Protein AF-A0A813DRU5-F1 (afdb_monomer)

Secondary structure (DSSP, 8-state):
----PEE-TTS-EE-----------------------------------PPP--------PPP--------PPPPPHHHHHHHHHHHHHHHHHHHHHHS-HHHHHHHHHHHHHHHHHHTT---HHHHHHHHHHHHHHS-TT-HHHHHHHHHHHHHHHHHHHHHHHHHHT-

Mean predicted aligned error: 18.54 Å

Foldseek 3Di:
DDDDFDQDPVRDGDPPDDDPDDDDDDDDDDDDDDDDDDDDDDDDDDDDPDDDDDDDDDDPDDPPPPDPPPPPPDDQLVVLLVVLVVVLVVLLVVLCVPDDPQLNVLVVVLVVLLVVQLVPPQDPVNVVVSVVSCVVRPDPVPVVSSVSSVVSSVSVNVSSVSVVVNVVVD

Nearest PDB structures (foldseek):
  5mto-assembly1_B  TM=2.260E-01  e=6.404E+00  Homo sapiens

Solvent-accessible surface area (backbone atoms only — not comparable to full-atom values): 11290 Å² total; per-residue (Å²): 136,86,85,76,78,46,62,50,100,85,71,47,78,48,73,92,73,82,89,79,90,76,84,88,84,89,88,88,83,89,82,90,89,82,87,86,90,81,91,84,83,89,80,90,77,90,78,78,80,77,82,75,88,76,82,90,71,85,75,86,73,77,78,80,79,80,68,84,76,75,77,72,72,80,78,57,36,62,60,49,30,54,52,37,54,55,51,46,54,52,52,51,54,52,54,51,69,78,38,54,78,70,52,37,53,54,46,54,52,52,50,49,51,49,63,67,51,55,79,75,64,73,45,74,65,55,49,51,52,51,52,49,49,48,65,73,70,42,65,78,87,41,55,68,57,54,51,51,51,54,50,46,54,52,47,53,53,51,29,52,55,29,44,53,52,36,62,78,72,107

Radius of gyration: 25.94 Å; Cα contacts (8 Å, |Δi|>4): 62; chains: 1; bounding box: 68×43×65 Å

Structure (mmCIF, N/CA/C/O backbone):
data_AF-A0A813DRU5-F1
#
_entry.id   AF-A0A813DRU5-F1
#
loop_
_atom_site.group_PDB
_atom_site.id
_atom_site.type_symbol
_atom_site.label_atom_id
_atom_site.label_alt_id
_atom_site.label_comp_id
_atom_site.label_asym_id
_atom_site.label_entity_id
_atom_site.label_seq_id
_atom_site.pdbx_PDB_ins_code
_atom_site.Cartn_x
_atom_site.Cartn_y
_atom_site.Cartn_z
_atom_site.occupancy
_atom_site.B_iso_or_equiv
_atom_site.auth_seq_id
_atom_site.auth_comp_id
_atom_site.auth_asym_id
_atom_site.auth_atom_id
_atom_site.pdbx_PDB_model_num
ATOM 1 N N . MET A 1 1 ? 26.174 -13.151 25.056 1.00 43.50 1 MET A N 1
ATOM 2 C CA . MET A 1 1 ? 25.235 -13.714 24.062 1.00 43.50 1 MET A CA 1
ATOM 3 C C . MET A 1 1 ? 25.557 -13.073 22.717 1.00 43.50 1 MET A C 1
ATOM 5 O O . MET A 1 1 ? 25.599 -11.854 22.660 1.00 43.50 1 MET A O 1
ATOM 9 N N . ARG A 1 2 ? 25.920 -13.851 21.686 1.00 38.97 2 ARG A N 1
ATOM 10 C CA . ARG A 1 2 ? 26.180 -13.330 20.328 1.00 38.97 2 ARG A CA 1
ATOM 11 C C . ARG A 1 2 ? 24.866 -13.385 19.547 1.00 38.97 2 ARG A C 1
ATOM 13 O O . ARG A 1 2 ? 24.424 -14.479 19.220 1.00 38.97 2 ARG A O 1
ATOM 20 N N . LEU A 1 3 ? 24.261 -12.233 19.275 1.00 50.31 3 LEU A N 1
ATOM 21 C CA . LEU A 1 3 ? 23.115 -12.116 18.372 1.00 50.31 3 LEU A CA 1
ATOM 22 C C . LEU A 1 3 ? 23.654 -12.116 16.936 1.00 50.31 3 LEU A C 1
ATOM 24 O O . LEU A 1 3 ? 24.252 -11.140 16.491 1.00 50.31 3 LEU A O 1
ATOM 28 N N . THR A 1 4 ? 23.526 -13.237 16.228 1.00 49.81 4 THR A N 1
ATOM 29 C CA . THR A 1 4 ? 23.802 -13.292 14.786 1.00 49.81 4 THR A CA 1
ATOM 30 C C . THR A 1 4 ? 22.491 -13.067 14.053 1.00 49.81 4 THR A C 1
ATOM 32 O O . THR A 1 4 ? 21.746 -14.023 13.829 1.00 49.81 4 THR A O 1
ATOM 35 N N . ALA A 1 5 ? 22.197 -11.816 13.709 1.00 55.41 5 ALA A N 1
ATOM 36 C CA . ALA A 1 5 ? 21.057 -11.514 12.859 1.00 55.41 5 ALA A CA 1
ATOM 37 C C . ALA A 1 5 ? 21.255 -12.201 11.498 1.00 55.41 5 ALA A C 1
ATOM 39 O O . ALA A 1 5 ? 22.298 -12.043 10.856 1.00 55.41 5 ALA A O 1
ATOM 40 N N . LYS A 1 6 ? 20.289 -13.027 11.087 1.00 55.47 6 LYS A N 1
ATOM 41 C CA . LYS A 1 6 ? 20.296 -13.675 9.773 1.00 55.47 6 LYS A CA 1
ATOM 42 C C . LYS A 1 6 ? 19.413 -12.859 8.841 1.00 55.47 6 LYS A C 1
ATOM 44 O O . LYS A 1 6 ? 18.226 -12.691 9.095 1.00 55.47 6 LYS A O 1
ATOM 49 N N . LEU A 1 7 ? 20.019 -12.355 7.774 1.00 50.88 7 LEU A N 1
ATOM 50 C CA . LEU A 1 7 ? 19.303 -11.742 6.664 1.00 50.88 7 LEU A CA 1
ATOM 51 C C . LEU A 1 7 ? 18.738 -12.857 5.779 1.00 50.88 7 LEU A C 1
ATOM 53 O O . LEU A 1 7 ? 19.439 -13.836 5.498 1.00 50.88 7 LEU A O 1
ATOM 57 N N . ASP A 1 8 ? 17.483 -12.733 5.362 1.00 64.62 8 ASP A N 1
ATOM 58 C CA . ASP A 1 8 ? 16.887 -13.653 4.397 1.00 64.62 8 ASP A CA 1
ATOM 59 C C . ASP A 1 8 ? 17.339 -13.355 2.954 1.00 64.62 8 ASP A C 1
ATOM 61 O O . ASP A 1 8 ? 18.144 -12.462 2.678 1.00 64.62 8 ASP A O 1
ATOM 65 N N . SER A 1 9 ? 16.839 -14.142 1.998 1.00 58.62 9 SER A N 1
ATOM 66 C CA . SER A 1 9 ? 17.174 -14.016 0.573 1.00 58.62 9 SER A CA 1
ATOM 67 C C . SER A 1 9 ? 16.701 -12.717 -0.094 1.00 58.62 9 SER A C 1
ATOM 69 O O . SER A 1 9 ? 17.058 -12.491 -1.259 1.00 58.62 9 SER A O 1
ATOM 71 N N . ASP A 1 10 ? 15.912 -11.919 0.629 1.00 66.38 10 ASP A N 1
ATOM 72 C CA . ASP A 1 10 ? 15.416 -10.598 0.252 1.00 66.38 10 ASP A CA 1
ATOM 73 C C . ASP A 1 10 ? 16.150 -9.472 1.028 1.00 66.38 10 ASP A C 1
ATOM 75 O O . ASP A 1 10 ? 15.871 -8.295 0.814 1.00 66.38 10 ASP A O 1
ATOM 79 N N . GLY A 1 11 ? 17.147 -9.801 1.865 1.00 59.59 11 GLY A N 1
ATOM 80 C CA . GLY A 1 11 ? 17.966 -8.825 2.591 1.00 59.59 11 GLY A CA 1
ATOM 81 C C . GLY A 1 11 ? 17.279 -8.226 3.819 1.00 59.59 11 GLY A C 1
ATOM 82 O O . GLY A 1 11 ? 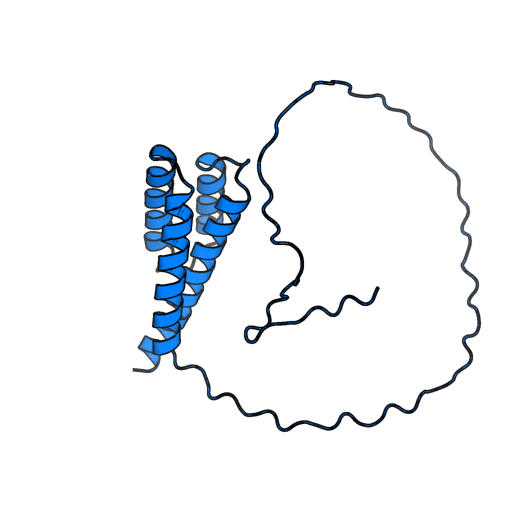17.726 -7.191 4.313 1.00 59.59 11 GLY A O 1
ATOM 83 N N . LEU A 1 12 ? 16.215 -8.860 4.319 1.00 64.81 12 LEU A N 1
ATOM 84 C CA . LEU A 1 12 ? 15.494 -8.421 5.510 1.00 64.81 12 LEU A CA 1
ATOM 85 C C . LEU A 1 12 ? 15.998 -9.164 6.752 1.00 64.81 12 LEU A C 1
ATOM 87 O O . LEU A 1 12 ? 16.251 -10.371 6.720 1.00 64.81 12 LEU A O 1
ATOM 91 N N . LEU A 1 13 ? 16.162 -8.426 7.854 1.00 59.97 13 LEU A N 1
ATOM 92 C CA . LEU A 1 13 ? 16.568 -8.969 9.152 1.00 59.97 13 LEU A CA 1
ATOM 93 C C . LEU A 1 13 ? 15.442 -9.847 9.698 1.00 59.97 13 LEU A C 1
ATOM 95 O O . LEU A 1 13 ? 14.382 -9.353 10.072 1.00 59.97 13 LEU A O 1
ATOM 99 N N . CYS A 1 14 ? 15.680 -11.154 9.737 1.00 57.53 14 CYS A N 1
ATOM 100 C CA . CYS A 1 14 ? 14.804 -12.091 10.418 1.00 57.53 14 CYS A CA 1
ATOM 101 C C . CYS A 1 14 ? 15.312 -12.259 11.850 1.00 57.53 14 CYS A C 1
ATOM 103 O O . CYS A 1 14 ? 16.205 -13.073 12.103 1.00 57.53 14 CYS A O 1
ATOM 105 N N . ASP A 1 15 ? 14.753 -11.498 12.789 1.00 55.47 15 ASP A N 1
ATOM 106 C CA . ASP A 1 15 ? 14.901 -11.828 14.203 1.00 55.47 15 ASP A CA 1
ATOM 107 C C . ASP A 1 15 ? 14.131 -13.128 14.471 1.00 55.47 15 ASP A C 1
ATOM 109 O O . ASP A 1 15 ? 12.913 -13.219 14.322 1.00 55.47 15 ASP A O 1
ATOM 113 N N . ALA A 1 16 ? 14.888 -14.182 14.778 1.00 52.62 16 ALA A N 1
ATOM 114 C CA . ALA A 1 16 ? 14.399 -15.555 14.901 1.00 52.62 16 ALA A CA 1
ATOM 115 C C . ALA A 1 16 ? 13.726 -15.861 16.256 1.00 52.62 16 ALA A C 1
ATOM 117 O O . ALA A 1 16 ? 13.434 -17.016 16.550 1.00 52.62 16 ALA A O 1
ATOM 118 N N . GLU A 1 17 ? 13.451 -14.849 17.073 1.00 51.34 17 GLU A N 1
ATOM 119 C CA . GLU A 1 17 ? 12.745 -14.943 18.353 1.00 51.34 17 GLU A CA 1
ATOM 120 C C . GLU A 1 17 ? 11.886 -13.666 18.419 1.00 51.34 17 GLU A C 1
ATOM 122 O O . GLU A 1 17 ? 12.426 -12.577 18.318 1.00 51.34 17 GLU A O 1
ATOM 127 N N . VAL A 1 18 ? 10.554 -13.647 18.467 1.00 51.97 18 VAL A N 1
ATOM 128 C CA . VAL A 1 18 ? 9.631 -14.351 19.356 1.00 51.97 18 VAL A CA 1
ATOM 129 C C . VAL A 1 18 ? 8.237 -14.294 18.705 1.00 51.97 18 VAL A C 1
ATOM 131 O O . VAL A 1 18 ? 7.592 -13.253 18.710 1.00 51.97 18 VAL A O 1
ATOM 134 N N . TRP A 1 19 ? 7.736 -15.413 18.176 1.00 43.66 19 TRP A N 1
ATOM 135 C CA . TRP A 1 19 ? 6.299 -15.599 17.906 1.00 43.66 19 TRP A CA 1
ATOM 136 C C . TRP A 1 19 ? 5.778 -16.733 18.790 1.00 43.66 19 TRP A C 1
ATOM 138 O O . TRP A 1 19 ? 5.332 -17.775 18.316 1.00 43.66 19 TRP A O 1
ATOM 148 N N . HIS A 1 20 ? 5.865 -16.545 20.107 1.00 42.75 20 HIS A N 1
ATOM 149 C CA . HIS A 1 20 ? 5.063 -17.322 21.046 1.00 42.75 20 HIS A CA 1
ATOM 150 C C . HIS A 1 20 ? 3.822 -16.512 21.410 1.00 42.75 20 HIS A C 1
ATOM 152 O O . HIS A 1 20 ? 3.811 -15.740 22.363 1.00 42.75 20 HIS A O 1
ATOM 158 N N . VAL A 1 21 ? 2.762 -16.711 20.628 1.00 46.28 21 VAL A N 1
ATOM 159 C CA . VAL A 1 21 ? 1.402 -16.335 21.017 1.00 46.28 21 VAL A CA 1
ATOM 160 C C . VAL A 1 21 ? 0.961 -17.299 22.123 1.00 46.28 21 VAL A C 1
ATOM 162 O O . VAL A 1 21 ? 0.710 -18.476 21.869 1.00 46.28 21 VAL A O 1
ATOM 165 N N . GLY A 1 22 ? 0.906 -16.804 23.359 1.00 34.91 22 GLY A N 1
ATOM 166 C CA . GLY A 1 22 ? 0.236 -17.441 24.495 1.00 34.91 22 GLY A CA 1
ATOM 167 C C . GLY A 1 22 ? -1.005 -16.628 24.900 1.00 34.91 22 GLY A C 1
ATOM 168 O O . GLY A 1 22 ? -0.990 -15.406 24.753 1.00 34.91 22 GLY A O 1
ATOM 169 N N . PRO A 1 23 ? -2.101 -17.257 25.368 1.00 51.69 23 PRO A N 1
ATOM 170 C CA . PRO A 1 23 ? -3.410 -16.611 25.437 1.00 51.69 23 PRO A CA 1
ATOM 171 C C . PRO A 1 23 ? -3.702 -15.892 26.771 1.00 51.69 23 PRO A C 1
ATOM 173 O O . PRO A 1 23 ? -3.315 -16.363 27.832 1.00 51.69 23 PRO A O 1
ATOM 176 N N . ARG A 1 24 ? -4.506 -14.818 26.6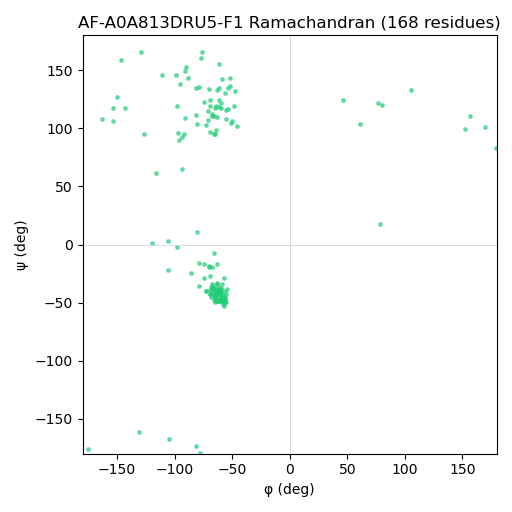64 1.00 47.16 24 ARG A N 1
ATOM 177 C CA . ARG A 1 24 ? -5.525 -14.276 27.603 1.00 47.16 24 ARG A CA 1
ATOM 178 C C . ARG A 1 24 ? -5.204 -14.119 29.106 1.00 47.16 24 ARG A C 1
ATOM 180 O O . ARG A 1 24 ? -5.111 -15.096 29.838 1.00 47.16 24 ARG A O 1
ATOM 187 N N . GLY A 1 25 ? -5.379 -12.882 29.593 1.00 35.34 25 GLY A N 1
ATOM 188 C CA . GLY A 1 25 ? -5.794 -12.587 30.976 1.00 35.34 25 GLY A CA 1
ATOM 189 C C . GLY A 1 25 ? -5.679 -11.103 31.361 1.00 35.34 25 GLY A C 1
ATOM 190 O O . GLY A 1 25 ? -4.589 -10.637 31.649 1.00 35.34 25 GLY A O 1
ATOM 191 N N . ALA A 1 26 ? -6.796 -10.369 31.359 1.00 41.03 26 ALA A N 1
ATOM 192 C CA . ALA A 1 26 ? -6.949 -8.983 31.853 1.00 41.03 26 ALA A CA 1
ATOM 193 C C . ALA A 1 26 ? -7.129 -8.937 33.401 1.00 41.03 26 ALA A C 1
ATOM 195 O O . ALA A 1 26 ? -7.246 -10.017 33.985 1.00 41.03 26 ALA A O 1
ATOM 196 N N . PRO A 1 27 ? -7.416 -7.790 34.073 1.00 59.34 27 PRO A N 1
ATOM 197 C CA . PRO A 1 27 ? -6.955 -6.383 33.981 1.00 59.34 27 PRO A CA 1
ATOM 198 C C . PRO A 1 27 ? -6.545 -5.814 35.386 1.00 59.34 27 PRO A C 1
ATOM 200 O O . PRO A 1 27 ? -6.405 -6.584 36.331 1.00 59.34 27 PRO A O 1
ATOM 203 N N . LEU A 1 28 ? -6.480 -4.469 35.525 1.00 43.69 28 LEU A N 1
ATOM 204 C CA . LEU A 1 28 ? -6.373 -3.589 36.729 1.00 43.69 28 LEU A CA 1
ATOM 205 C C . LEU A 1 28 ? -4.960 -2.980 36.914 1.00 43.69 28 LEU A C 1
ATOM 207 O O . LEU A 1 28 ? -3.975 -3.692 36.817 1.00 43.69 28 LEU A O 1
ATOM 211 N N . GLY A 1 29 ? -4.752 -1.687 37.184 1.00 36.09 29 GLY A N 1
ATOM 212 C CA . GLY A 1 29 ? -5.651 -0.624 37.616 1.00 36.09 29 GLY A CA 1
ATOM 213 C C . GLY A 1 29 ? -4.942 0.745 37.687 1.00 36.09 29 GLY A C 1
ATOM 214 O O . GLY A 1 29 ? -3.791 0.898 37.297 1.00 36.09 29 GLY A O 1
ATOM 215 N N . LEU A 1 30 ? -5.719 1.718 38.155 1.00 46.84 30 LEU A N 1
ATOM 216 C CA . LEU A 1 30 ? -5.558 3.177 38.183 1.00 46.84 30 LEU A CA 1
ATOM 217 C C . LEU A 1 30 ? -4.350 3.743 38.967 1.00 46.84 30 LEU A C 1
ATOM 219 O O . LEU A 1 30 ? -3.948 3.179 39.980 1.00 46.84 30 LEU A O 1
ATOM 223 N N . GLY A 1 31 ? -3.926 4.956 38.577 1.00 40.09 31 GLY A N 1
ATOM 224 C CA . GLY A 1 31 ? -3.165 5.942 39.376 1.00 40.09 31 GLY A CA 1
ATOM 225 C C . GLY A 1 31 ? -2.317 6.827 38.450 1.00 40.09 31 GLY A C 1
ATOM 226 O O . GLY A 1 31 ? -1.376 6.322 37.860 1.00 40.09 31 GLY A O 1
ATOM 227 N N . GLN A 1 32 ? -2.677 8.056 38.061 1.00 42.84 32 GLN A N 1
ATOM 228 C CA . GLN A 1 32 ? -2.937 9.311 38.793 1.00 42.84 32 GLN A CA 1
ATOM 229 C C . GLN A 1 32 ? -1.731 9.844 39.588 1.00 42.84 32 GLN A C 1
ATOM 231 O O . GLN A 1 32 ? -1.455 9.369 40.685 1.00 42.84 32 GLN A O 1
ATOM 236 N N . GLY A 1 33 ? -1.085 10.887 39.045 1.00 34.19 33 GLY A N 1
ATOM 237 C CA . GLY A 1 33 ? -0.132 11.752 39.746 1.00 34.19 33 GLY A CA 1
ATOM 238 C C . GLY A 1 33 ? 0.851 12.460 38.803 1.00 34.19 33 GLY A C 1
ATOM 239 O O . GLY A 1 33 ? 1.730 11.816 38.250 1.00 34.19 33 GLY A O 1
ATOM 240 N N . ASP A 1 34 ? 0.703 13.774 38.667 1.00 39.81 34 ASP A N 1
ATOM 241 C CA . ASP A 1 34 ? 1.620 14.743 38.036 1.00 39.81 34 ASP A CA 1
ATOM 242 C C . ASP A 1 34 ? 1.820 15.884 39.071 1.00 39.81 34 ASP A C 1
ATOM 244 O O . ASP A 1 34 ? 0.937 16.043 39.927 1.00 39.81 34 ASP A O 1
ATOM 248 N N . PRO A 1 35 ? 2.812 16.787 38.950 1.00 62.25 35 PRO A N 1
ATOM 249 C CA . PRO A 1 35 ? 4.261 16.681 39.194 1.00 62.25 35 PRO A CA 1
ATOM 250 C C . PRO A 1 35 ? 4.675 17.380 40.525 1.00 62.25 35 PRO A C 1
ATOM 252 O O . PRO A 1 35 ? 3.807 17.723 41.332 1.00 62.25 35 PRO A O 1
ATOM 255 N N . PRO A 1 36 ? 5.982 17.608 40.803 1.00 51.97 36 PRO A N 1
ATOM 256 C CA . PRO A 1 36 ? 6.442 18.995 40.649 1.00 51.97 36 PRO A CA 1
ATOM 257 C C . PRO A 1 36 ? 7.896 19.212 40.174 1.00 51.97 36 PRO A C 1
ATOM 259 O O . PRO A 1 36 ? 8.791 18.381 40.310 1.00 51.97 36 PRO A O 1
ATOM 262 N N . GLU A 1 37 ? 8.039 20.427 39.658 1.00 46.41 37 GLU A N 1
ATOM 263 C CA . GLU A 1 37 ? 9.180 21.271 39.305 1.00 46.41 37 GLU A CA 1
ATOM 264 C C . GLU A 1 37 ? 10.209 21.451 40.441 1.00 46.41 37 GLU A C 1
ATOM 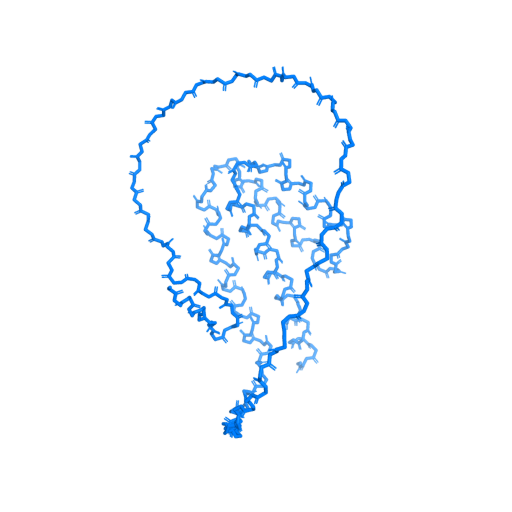266 O O . GLU A 1 37 ? 9.835 21.710 41.585 1.00 46.41 37 GLU A O 1
ATOM 271 N N . VAL A 1 38 ? 11.504 21.363 40.115 1.00 53.75 38 VAL A N 1
ATOM 272 C CA . VAL A 1 3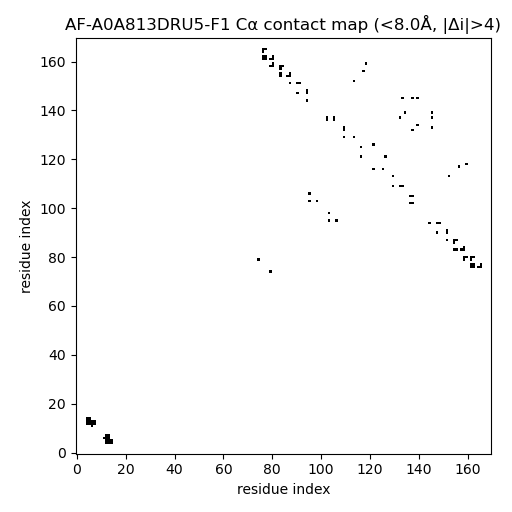8 ? 12.599 22.002 40.867 1.00 53.75 38 VAL A CA 1
ATOM 273 C C . VAL A 1 38 ? 13.778 22.260 39.929 1.00 53.75 38 VAL A C 1
ATOM 275 O O . VAL A 1 38 ? 14.355 21.337 39.356 1.00 53.75 38 VAL A O 1
ATOM 278 N N . GLU A 1 39 ? 14.093 23.542 39.779 1.00 51.22 39 GLU A N 1
ATOM 279 C CA . GLU A 1 39 ? 15.329 24.080 39.220 1.00 51.22 39 GLU A CA 1
ATOM 280 C C . GLU A 1 39 ? 16.491 23.814 40.192 1.00 51.22 39 GLU A C 1
ATOM 282 O O . GLU A 1 39 ? 16.367 24.109 41.380 1.00 51.22 39 GLU A O 1
ATOM 287 N N . GLU A 1 40 ? 17.640 23.337 39.705 1.00 52.09 40 GLU A N 1
ATOM 288 C CA . GLU A 1 40 ? 18.925 23.666 40.332 1.00 52.09 40 GLU A CA 1
ATOM 289 C C . GLU A 1 40 ? 20.049 23.666 39.288 1.00 52.09 40 GLU A C 1
ATOM 291 O O . GLU A 1 40 ? 20.220 22.737 38.496 1.00 52.09 40 GLU A O 1
ATOM 296 N N . GLU A 1 41 ? 20.772 24.778 39.276 1.00 46.09 41 GLU A N 1
ATOM 297 C CA . GLU A 1 41 ? 21.877 25.115 38.395 1.00 46.09 41 GLU A CA 1
ATOM 298 C C . GLU A 1 41 ? 23.237 24.661 38.961 1.00 46.09 41 GLU A C 1
ATOM 300 O O . GLU A 1 41 ? 23.471 24.700 40.164 1.00 46.09 41 GLU A O 1
ATOM 305 N N . VAL A 1 42 ? 24.164 24.408 38.026 1.00 40.69 42 VAL A N 1
ATOM 306 C CA . VAL A 1 42 ? 25.630 24.580 38.122 1.00 40.69 42 VAL A CA 1
ATOM 307 C C . VAL A 1 42 ? 26.445 23.536 38.900 1.00 40.69 42 VAL A C 1
ATOM 309 O O . VAL A 1 42 ? 26.366 23.381 40.113 1.00 40.69 42 VAL A O 1
ATOM 312 N N . GLY A 1 43 ? 27.398 22.937 38.179 1.00 39.66 43 GLY A N 1
ATOM 313 C CA . GLY A 1 43 ? 28.530 22.218 38.758 1.00 39.66 43 GLY A CA 1
ATOM 314 C C . GLY A 1 43 ? 29.444 21.618 37.695 1.00 39.66 43 GLY A C 1
ATOM 315 O O . GLY A 1 43 ? 29.305 20.455 37.341 1.00 39.66 43 GLY A O 1
ATOM 316 N N . VAL A 1 44 ? 30.346 22.446 37.172 1.00 46.19 44 VAL A N 1
ATOM 317 C CA . VAL A 1 44 ? 31.468 22.100 36.286 1.00 46.19 44 VAL A CA 1
ATOM 318 C C . VAL A 1 44 ? 32.362 21.037 36.932 1.00 46.19 44 VAL A C 1
ATOM 320 O O . VAL A 1 44 ? 32.819 21.260 38.047 1.00 46.19 44 VAL A O 1
ATOM 323 N N . ASP A 1 45 ? 32.683 19.964 36.207 1.00 43.66 45 ASP A N 1
ATOM 324 C CA . ASP A 1 45 ? 34.020 19.358 36.252 1.00 43.66 45 ASP A CA 1
ATOM 325 C C . ASP A 1 45 ? 34.299 18.637 34.918 1.00 43.66 45 ASP A C 1
ATOM 327 O O . ASP A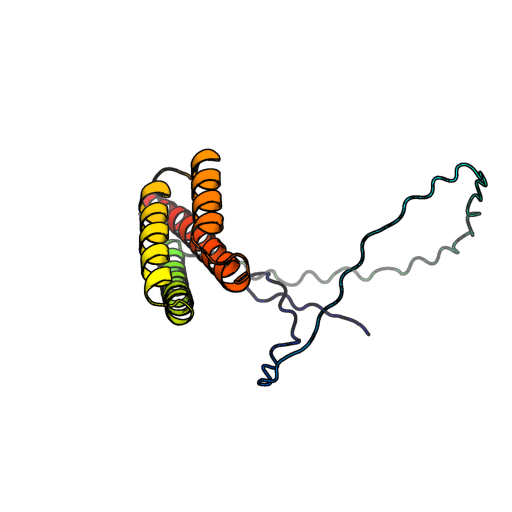 1 45 ? 33.695 17.617 34.578 1.00 43.66 45 ASP A O 1
ATOM 331 N N . GLU A 1 46 ? 35.162 19.253 34.109 1.00 55.94 46 GLU A N 1
ATOM 332 C CA . GLU A 1 46 ? 35.791 18.647 32.937 1.00 55.94 46 GLU A CA 1
ATOM 333 C C . GLU A 1 46 ? 36.787 17.580 33.414 1.00 55.94 46 GLU A C 1
ATOM 335 O O . GLU A 1 46 ? 37.937 17.895 33.717 1.00 55.94 46 GLU A O 1
ATOM 340 N N . GLU A 1 47 ? 36.382 16.307 33.446 1.00 50.78 47 GLU A N 1
ATOM 341 C CA . GLU A 1 47 ? 37.340 15.203 33.569 1.00 50.78 47 GLU A CA 1
ATOM 342 C C . GLU A 1 47 ? 37.648 14.613 32.184 1.00 50.78 47 GLU A C 1
ATOM 344 O O . GLU A 1 47 ? 36.924 13.791 31.622 1.00 50.78 47 GLU A O 1
ATOM 349 N N . GLU A 1 48 ? 38.754 15.096 31.623 1.00 55.56 48 GLU A N 1
ATOM 350 C CA . GLU A 1 48 ? 39.438 14.610 30.427 1.00 55.56 48 GLU A CA 1
ATOM 351 C C . GLU A 1 48 ? 39.788 13.107 30.562 1.00 55.56 48 GLU A C 1
ATOM 353 O O . GLU A 1 48 ? 40.613 12.739 31.409 1.00 55.56 48 GLU A O 1
ATOM 358 N N . PRO A 1 49 ? 39.233 12.193 29.737 1.00 51.31 49 PRO A N 1
ATOM 359 C CA . PRO A 1 49 ? 39.639 10.796 29.777 1.00 51.31 49 PRO A CA 1
ATOM 360 C C . PRO A 1 49 ? 41.034 10.651 29.160 1.00 51.31 49 PRO A C 1
ATOM 362 O O . PRO A 1 49 ? 41.222 10.656 27.942 1.00 51.31 49 PRO A O 1
ATOM 365 N N . ARG A 1 50 ? 42.029 10.497 30.039 1.00 49.78 50 ARG A N 1
ATOM 366 C CA . ARG A 1 50 ? 43.418 10.167 29.703 1.00 49.78 50 ARG A CA 1
ATOM 367 C C . ARG A 1 50 ? 43.487 8.987 28.731 1.00 49.78 50 ARG A C 1
ATOM 369 O O . ARG A 1 50 ? 43.089 7.867 29.053 1.00 49.78 50 ARG A O 1
ATOM 376 N N . ALA A 1 51 ? 44.067 9.243 27.563 1.00 48.72 51 ALA A N 1
ATOM 377 C CA . ALA A 1 51 ? 44.393 8.240 26.562 1.00 48.72 51 ALA A CA 1
ATOM 378 C C . ALA A 1 51 ? 45.358 7.183 27.134 1.00 48.72 51 ALA A C 1
ATOM 380 O O . ALA A 1 51 ? 46.493 7.485 27.506 1.00 48.72 51 ALA A O 1
ATOM 381 N N . LEU A 1 52 ? 44.911 5.927 27.180 1.00 59.09 52 LEU A N 1
ATOM 382 C CA . LEU A 1 52 ? 45.779 4.774 27.409 1.00 59.09 52 LEU A CA 1
ATOM 383 C C . LEU A 1 52 ? 46.458 4.383 26.081 1.00 59.09 52 LEU A C 1
ATOM 385 O O . LEU A 1 52 ? 45.769 4.287 25.063 1.00 59.09 52 LEU A O 1
ATOM 389 N N . PRO A 1 53 ? 47.777 4.116 26.057 1.00 52.62 53 PRO A N 1
ATOM 390 C CA . PRO A 1 53 ? 48.446 3.622 24.862 1.00 52.62 53 PRO A CA 1
ATOM 391 C C . PRO A 1 53 ? 48.024 2.170 24.600 1.00 52.62 53 PRO A C 1
ATOM 393 O O . PRO A 1 53 ? 48.309 1.266 25.387 1.00 52.62 53 PRO A O 1
ATOM 396 N N . VAL A 1 54 ? 47.326 1.951 23.486 1.00 57.12 54 VAL A N 1
ATOM 397 C CA . VAL A 1 54 ? 46.982 0.618 22.981 1.00 57.12 54 VAL A CA 1
ATOM 398 C C . VAL A 1 54 ? 48.248 -0.005 22.376 1.00 57.12 54 VAL A C 1
ATOM 400 O O . VAL A 1 54 ? 48.830 0.597 21.475 1.00 57.12 54 VAL A O 1
ATOM 403 N N . PRO A 1 55 ? 48.707 -1.187 22.827 1.00 55.00 55 PRO A N 1
ATOM 404 C CA . PRO A 1 55 ? 49.803 -1.881 22.166 1.00 55.00 55 PRO A CA 1
ATOM 405 C C . PRO A 1 55 ? 49.346 -2.400 20.797 1.00 55.00 55 PRO A C 1
ATOM 407 O O . PRO A 1 55 ? 48.435 -3.227 20.703 1.00 55.00 55 PRO A O 1
ATOM 410 N N . GLU A 1 56 ? 50.012 -1.920 19.746 1.00 55.91 56 GLU A N 1
ATOM 411 C CA . GLU A 1 56 ? 49.917 -2.410 18.372 1.00 55.91 56 GLU A CA 1
ATOM 412 C C . GLU A 1 56 ? 50.214 -3.914 18.322 1.00 55.91 56 GLU A C 1
ATOM 414 O O . GLU A 1 56 ? 51.350 -4.371 18.462 1.00 55.91 56 GLU A O 1
ATOM 419 N N . LYS A 1 57 ? 49.172 -4.707 18.100 1.00 53.06 57 LYS A N 1
ATOM 420 C CA . LYS A 1 57 ? 49.306 -6.022 17.483 1.00 53.06 57 LYS A CA 1
ATOM 421 C C . LYS A 1 57 ? 48.345 -6.057 16.316 1.00 53.06 57 LYS A C 1
ATOM 423 O O . LYS A 1 57 ? 47.171 -6.351 16.508 1.00 53.06 57 LYS A O 1
ATOM 428 N N . GLU A 1 58 ? 48.855 -5.740 15.129 1.00 62.31 58 GLU A N 1
ATOM 429 C CA . GLU A 1 58 ? 48.203 -6.084 13.869 1.00 62.31 58 GLU A CA 1
ATOM 430 C C . GLU A 1 58 ? 47.923 -7.594 13.855 1.00 62.31 58 GLU A C 1
ATOM 432 O O . GLU A 1 58 ? 48.862 -8.398 13.865 1.00 62.31 58 GLU A O 1
ATOM 437 N N . PRO A 1 59 ? 46.657 -8.032 13.815 1.00 51.81 59 PRO A N 1
ATOM 438 C CA . PRO A 1 59 ? 46.353 -9.349 13.312 1.00 51.81 59 PRO A CA 1
ATOM 439 C C . PRO A 1 59 ? 46.328 -9.239 11.786 1.00 51.81 59 PRO A C 1
ATOM 441 O O . PRO A 1 59 ? 45.440 -8.609 11.215 1.00 51.81 59 PRO A O 1
ATOM 444 N N . VAL A 1 60 ? 47.312 -9.856 11.132 1.00 62.34 60 VAL A N 1
ATOM 445 C CA . VAL A 1 60 ? 47.313 -10.098 9.684 1.00 62.34 60 VAL A CA 1
ATOM 446 C C . VAL A 1 60 ? 45.978 -10.748 9.311 1.00 62.34 60 VAL A C 1
ATOM 448 O O . VAL A 1 60 ? 45.722 -11.906 9.645 1.00 62.34 60 VAL A O 1
ATOM 451 N N . LEU A 1 61 ? 45.099 -9.973 8.672 1.00 63.56 61 LEU A N 1
ATOM 452 C CA . LEU A 1 61 ? 43.820 -10.453 8.165 1.00 63.56 61 LEU A CA 1
ATOM 453 C C . LEU A 1 61 ? 44.097 -11.401 6.988 1.00 63.56 61 LEU A C 1
ATOM 455 O O . LEU A 1 61 ? 44.759 -10.989 6.034 1.00 63.56 61 LEU A O 1
ATOM 459 N N . PRO A 1 62 ? 43.608 -12.653 7.013 1.00 59.19 62 PRO A N 1
ATOM 460 C CA . PRO A 1 62 ? 43.637 -13.493 5.827 1.00 59.19 62 PRO A CA 1
ATOM 461 C C . PRO A 1 62 ? 42.771 -12.841 4.743 1.00 59.19 62 PRO A C 1
ATOM 463 O O . PRO A 1 62 ? 41.649 -12.409 5.019 1.00 59.19 62 PRO A O 1
ATOM 466 N N . GLU A 1 63 ? 43.303 -12.752 3.520 1.00 65.38 63 GLU A N 1
ATOM 467 C CA . GLU A 1 63 ? 42.577 -12.234 2.360 1.00 65.38 63 GLU A CA 1
ATOM 468 C C . GLU A 1 63 ? 41.183 -12.877 2.267 1.00 65.38 63 GLU A C 1
ATOM 470 O O . GLU A 1 63 ? 41.061 -14.106 2.355 1.00 65.38 63 GLU A O 1
ATOM 475 N N . PRO A 1 64 ? 40.112 -12.087 2.076 1.00 56.91 64 PRO A N 1
ATOM 476 C CA . PRO A 1 64 ? 38.794 -12.654 1.886 1.00 56.91 64 PRO A CA 1
ATOM 477 C C . PRO A 1 64 ? 38.783 -13.424 0.564 1.00 56.91 64 PRO A C 1
ATOM 479 O O . PRO A 1 64 ? 38.834 -12.838 -0.520 1.00 56.91 64 PRO A O 1
ATOM 482 N N . LEU A 1 65 ? 38.695 -14.753 0.673 1.00 57.69 65 LEU A N 1
ATOM 483 C CA . LEU A 1 65 ? 38.321 -15.669 -0.401 1.00 57.69 65 LEU A CA 1
ATOM 484 C C . LEU A 1 65 ? 37.090 -15.101 -1.119 1.00 57.69 65 LEU A C 1
ATOM 486 O O . LEU A 1 65 ? 35.965 -15.188 -0.623 1.00 57.69 65 LEU A O 1
ATOM 490 N N . ARG A 1 66 ? 37.311 -14.488 -2.287 1.00 60.38 66 ARG A N 1
ATOM 491 C CA . ARG A 1 66 ? 36.244 -14.017 -3.170 1.00 60.38 66 ARG A CA 1
ATOM 492 C C . ARG A 1 66 ? 35.488 -15.237 -3.684 1.00 60.38 66 ARG A C 1
ATOM 494 O O . ARG A 1 66 ? 35.901 -15.882 -4.644 1.00 60.38 66 ARG A O 1
ATOM 501 N N . LEU A 1 67 ? 34.393 -15.568 -3.005 1.00 63.25 67 LEU A N 1
ATOM 502 C CA . LEU A 1 67 ? 33.426 -16.547 -3.480 1.00 63.25 67 LEU A CA 1
ATOM 503 C C . LEU A 1 67 ? 32.874 -16.088 -4.841 1.00 63.25 67 LEU A C 1
ATOM 505 O O . LEU A 1 67 ? 32.654 -14.888 -5.030 1.00 63.25 67 LEU A O 1
ATOM 509 N N . PRO A 1 68 ? 32.629 -17.013 -5.785 1.00 53.59 68 PRO A N 1
ATOM 510 C CA . PRO A 1 68 ? 32.029 -16.674 -7.063 1.00 53.59 68 PRO A CA 1
ATOM 511 C C . PRO A 1 68 ? 30.622 -16.132 -6.810 1.00 53.59 68 PRO A C 1
ATOM 513 O O . PRO A 1 68 ? 29.709 -16.864 -6.420 1.00 53.59 68 PRO A O 1
ATOM 516 N N . THR A 1 69 ? 30.445 -14.830 -7.020 1.00 55.00 69 THR A N 1
ATOM 517 C CA . THR A 1 69 ? 29.139 -14.182 -7.045 1.00 55.00 69 THR A CA 1
ATOM 518 C C . THR A 1 69 ? 28.372 -14.747 -8.229 1.00 55.00 69 THR A C 1
ATOM 520 O O . THR A 1 69 ? 28.526 -14.323 -9.370 1.00 55.00 69 THR A O 1
ATOM 523 N N . LYS A 1 70 ? 27.559 -15.769 -7.947 1.00 59.72 70 LYS A N 1
ATOM 524 C CA . LYS A 1 70 ? 26.560 -16.316 -8.861 1.00 59.72 70 LYS A CA 1
ATOM 525 C C . LYS A 1 70 ? 25.732 -15.137 -9.362 1.00 59.72 70 LYS A C 1
ATOM 527 O O . LYS A 1 70 ? 24.951 -14.567 -8.604 1.00 59.72 70 LYS A O 1
ATOM 532 N N . THR A 1 71 ? 25.975 -14.723 -10.600 1.00 57.75 71 THR A N 1
ATOM 533 C CA . THR A 1 71 ? 25.334 -13.565 -11.217 1.00 57.75 71 THR A CA 1
ATOM 534 C C . THR A 1 71 ? 23.847 -13.886 -11.308 1.00 57.75 71 THR A C 1
ATOM 536 O O . THR A 1 71 ? 23.422 -14.673 -12.153 1.00 57.75 71 THR A O 1
ATOM 539 N N . ARG A 1 72 ? 23.055 -13.387 -10.351 1.00 64.81 72 ARG A N 1
ATOM 540 C CA . ARG A 1 72 ? 21.596 -13.510 -10.383 1.00 64.81 72 ARG A CA 1
ATOM 541 C C . ARG A 1 72 ? 21.163 -12.782 -11.653 1.00 64.81 72 ARG A C 1
ATOM 543 O O . ARG A 1 72 ? 21.457 -11.598 -11.800 1.00 64.81 72 ARG A O 1
ATOM 550 N N . ALA A 1 73 ? 20.546 -13.505 -12.585 1.00 73.06 73 ALA A N 1
ATOM 551 C CA . ALA A 1 73 ? 19.921 -12.883 -13.743 1.00 73.06 73 ALA A CA 1
ATOM 552 C C . ALA A 1 73 ? 18.974 -11.778 -13.254 1.00 73.06 73 ALA A C 1
ATOM 554 O O . ALA A 1 73 ? 18.353 -11.930 -12.195 1.00 73.06 73 ALA A O 1
ATOM 555 N N . ALA A 1 74 ? 18.903 -10.673 -14.000 1.00 78.25 74 ALA A N 1
ATOM 556 C CA . ALA A 1 74 ? 17.986 -9.593 -13.673 1.00 78.25 74 ALA A CA 1
ATOM 557 C C . ALA A 1 74 ? 16.561 -10.165 -13.532 1.00 78.25 74 ALA A C 1
ATOM 559 O O . ALA A 1 74 ? 16.166 -11.013 -14.341 1.00 78.25 74 ALA A O 1
ATOM 560 N N . PRO A 1 75 ? 15.816 -9.781 -12.485 1.00 82.31 75 PRO A N 1
ATOM 561 C CA . PRO A 1 75 ? 14.471 -10.294 -12.264 1.00 82.31 75 PRO A CA 1
ATOM 562 C C . PRO A 1 75 ? 13.554 -9.921 -13.436 1.00 82.31 75 PRO A C 1
ATOM 564 O O . PRO A 1 75 ? 13.557 -8.778 -13.882 1.00 82.31 75 PRO A O 1
ATOM 567 N N . ASP A 1 76 ? 12.759 -10.884 -13.910 1.00 89.94 76 ASP A N 1
ATOM 568 C CA . ASP A 1 76 ? 11.739 -10.653 -14.939 1.00 89.94 76 ASP A CA 1
ATOM 569 C C . ASP A 1 76 ? 10.654 -9.697 -14.400 1.00 89.94 76 ASP A C 1
ATOM 571 O O . ASP A 1 76 ? 9.975 -10.052 -13.425 1.00 89.94 76 ASP A O 1
ATOM 575 N N . PRO A 1 77 ? 10.453 -8.514 -15.018 1.00 91.00 77 PRO A N 1
ATOM 576 C CA . PRO A 1 77 ? 9.459 -7.543 -14.577 1.00 91.00 77 PRO A CA 1
ATOM 577 C C . PRO A 1 77 ? 8.040 -8.111 -14.473 1.00 91.00 77 PRO A C 1
ATOM 579 O O . PRO A 1 77 ? 7.328 -7.820 -13.512 1.00 91.00 77 PRO A O 1
ATOM 582 N N . ARG A 1 78 ? 7.625 -8.982 -15.406 1.00 91.62 78 ARG A N 1
ATOM 583 C CA . ARG A 1 78 ? 6.271 -9.569 -15.389 1.00 91.62 78 ARG A CA 1
ATOM 584 C C . ARG A 1 78 ? 6.094 -10.533 -14.220 1.00 91.62 78 ARG A C 1
ATOM 586 O O . ARG A 1 78 ? 5.047 -10.538 -13.569 1.00 91.62 78 ARG A O 1
ATOM 593 N N . ALA A 1 79 ? 7.128 -11.320 -13.925 1.00 92.94 79 ALA A N 1
ATOM 594 C CA . ALA A 1 79 ? 7.138 -12.209 -12.771 1.00 92.94 79 ALA A CA 1
ATOM 595 C C . ALA A 1 79 ? 7.084 -11.426 -11.447 1.00 92.94 79 ALA A C 1
ATOM 597 O O . ALA A 1 79 ? 6.379 -11.846 -10.526 1.00 92.94 79 ALA A O 1
ATOM 598 N N . GLN A 1 80 ? 7.765 -10.275 -11.355 1.00 93.50 80 GLN A N 1
ATOM 599 C CA . GLN A 1 80 ? 7.701 -9.412 -10.168 1.00 93.50 80 GLN A CA 1
ATOM 600 C C . GLN A 1 80 ? 6.307 -8.821 -9.957 1.00 93.50 80 GLN A C 1
ATOM 602 O O . GLN A 1 80 ? 5.775 -8.917 -8.852 1.00 93.50 80 GLN A O 1
ATOM 607 N N . VAL A 1 81 ? 5.660 -8.313 -11.011 1.00 92.62 81 VAL A N 1
ATOM 608 C CA . VAL A 1 81 ? 4.268 -7.837 -10.924 1.00 92.62 81 VAL A CA 1
ATOM 609 C C . VAL A 1 81 ? 3.343 -8.939 -10.398 1.00 92.62 81 VAL A C 1
ATOM 611 O O . VAL A 1 81 ? 2.542 -8.696 -9.494 1.00 92.62 81 VAL A O 1
ATOM 614 N N . ALA A 1 82 ? 3.447 -10.160 -10.933 1.00 93.25 82 ALA A N 1
ATOM 615 C CA . ALA A 1 82 ? 2.612 -11.280 -10.497 1.00 93.25 82 ALA A CA 1
ATOM 616 C C . ALA A 1 82 ? 2.858 -11.649 -9.022 1.00 93.25 82 ALA A C 1
ATOM 618 O O . ALA A 1 82 ? 1.902 -11.873 -8.273 1.00 93.25 82 ALA A O 1
ATOM 619 N N . ARG A 1 83 ? 4.127 -11.664 -8.586 1.00 94.88 83 ARG A N 1
ATOM 620 C CA . ARG A 1 83 ? 4.507 -11.884 -7.181 1.00 94.88 83 ARG A CA 1
ATOM 621 C C . ARG A 1 83 ? 3.885 -10.825 -6.271 1.00 94.88 83 ARG A C 1
ATOM 623 O O . ARG A 1 83 ? 3.269 -11.184 -5.269 1.00 94.88 83 ARG A O 1
ATOM 630 N N . LEU A 1 84 ? 4.026 -9.549 -6.623 1.00 93.75 84 LEU A N 1
ATOM 631 C CA . LEU A 1 84 ? 3.533 -8.429 -5.822 1.00 93.75 84 LEU A CA 1
ATOM 632 C C . LEU A 1 84 ? 2.005 -8.436 -5.736 1.00 93.75 84 LEU A C 1
ATOM 634 O O . LEU A 1 84 ? 1.469 -8.344 -4.637 1.00 93.75 84 LEU A O 1
ATOM 638 N N . LYS A 1 85 ? 1.294 -8.689 -6.845 1.00 92.25 85 LYS A N 1
ATOM 639 C CA . LYS A 1 85 ? -0.172 -8.860 -6.835 1.00 92.25 85 LYS A CA 1
ATOM 640 C C . LYS A 1 85 ? -0.625 -9.954 -5.867 1.00 92.25 85 LYS A C 1
ATOM 642 O O . LYS A 1 85 ? -1.587 -9.762 -5.123 1.00 92.25 85 LYS A O 1
ATOM 647 N N . ALA A 1 86 ? 0.075 -11.090 -5.841 1.00 93.75 86 ALA A N 1
ATOM 648 C CA . ALA A 1 86 ? -0.236 -12.174 -4.912 1.00 93.75 86 ALA A CA 1
ATOM 649 C C . ALA A 1 86 ? 0.050 -11.794 -3.448 1.00 93.75 86 ALA A C 1
ATOM 651 O O . ALA A 1 86 ? -0.726 -12.159 -2.566 1.00 93.75 86 ALA A O 1
ATOM 652 N N . GLN A 1 87 ? 1.138 -11.065 -3.179 1.00 94.31 87 GLN A N 1
ATOM 653 C CA . GLN A 1 87 ? 1.464 -10.577 -1.834 1.00 94.31 87 GLN A CA 1
ATOM 654 C C . GLN A 1 87 ? 0.439 -9.555 -1.332 1.00 94.31 87 GLN A C 1
ATOM 656 O O . GLN A 1 87 ? -0.075 -9.722 -0.229 1.00 94.31 87 GLN A O 1
ATOM 661 N N . ILE A 1 88 ? 0.095 -8.565 -2.159 1.00 91.75 88 ILE A N 1
ATOM 662 C CA . ILE A 1 88 ? -0.934 -7.556 -1.876 1.00 91.75 88 ILE A CA 1
ATOM 663 C C . ILE A 1 88 ? -2.265 -8.238 -1.562 1.00 91.75 88 ILE A C 1
ATOM 665 O O . ILE A 1 88 ? -2.852 -7.973 -0.522 1.00 91.75 88 ILE A O 1
ATOM 669 N N . SER A 1 89 ? -2.704 -9.179 -2.406 1.00 91.25 89 SER A N 1
ATOM 670 C CA . SER A 1 89 ? -3.990 -9.869 -2.216 1.00 91.25 89 SER A CA 1
ATOM 671 C C . SER A 1 89 ? -4.060 -10.621 -0.882 1.00 91.25 89 SER A C 1
ATOM 673 O O . SER A 1 89 ? -5.096 -10.626 -0.222 1.00 91.25 89 SER A O 1
ATOM 675 N N . ARG A 1 90 ? -2.957 -11.259 -0.467 1.00 92.81 90 ARG A N 1
ATOM 676 C CA . ARG A 1 90 ? -2.880 -11.959 0.825 1.00 92.81 90 ARG A CA 1
ATOM 677 C C . ARG A 1 90 ? -2.909 -10.985 1.995 1.00 92.81 90 ARG A C 1
ATOM 679 O O . ARG A 1 90 ? -3.635 -11.230 2.948 1.00 92.81 90 ARG A O 1
ATOM 686 N N . LEU A 1 91 ? -2.138 -9.902 1.912 1.00 90.31 91 LEU A N 1
ATOM 687 C CA . LEU A 1 91 ? -2.070 -8.896 2.969 1.00 90.31 91 LEU A CA 1
ATOM 688 C C . LEU A 1 91 ? -3.402 -8.150 3.121 1.00 90.31 91 LEU A C 1
ATOM 690 O O . LEU A 1 91 ? -3.835 -7.903 4.236 1.00 90.31 91 LEU A O 1
ATOM 694 N N . TYR A 1 92 ? -4.091 -7.871 2.015 1.00 88.81 92 TYR A N 1
ATOM 695 C CA . TYR A 1 92 ? -5.437 -7.305 2.035 1.00 88.81 92 TYR A CA 1
ATOM 696 C C . TYR A 1 92 ? -6.426 -8.220 2.759 1.00 88.81 92 TYR A C 1
ATOM 698 O O . TYR A 1 92 ? -7.183 -7.771 3.612 1.00 88.81 92 TYR A O 1
ATOM 706 N N . ALA A 1 93 ? -6.409 -9.519 2.440 1.00 88.62 93 ALA A N 1
ATOM 707 C CA . ALA A 1 93 ? -7.278 -10.488 3.098 1.00 88.62 93 ALA A CA 1
ATOM 708 C C . ALA A 1 93 ? -6.995 -10.595 4.606 1.00 88.62 93 ALA A C 1
ATOM 710 O O . ALA A 1 93 ? -7.937 -10.758 5.376 1.00 88.62 93 ALA A O 1
ATOM 711 N N . ASP A 1 94 ? -5.728 -10.485 5.010 1.00 88.44 94 ASP A N 1
ATOM 712 C CA . ASP A 1 94 ? -5.302 -10.462 6.413 1.00 88.44 94 ASP A CA 1
ATOM 713 C C . ASP A 1 94 ? -5.839 -9.216 7.136 1.00 88.44 94 ASP A C 1
ATOM 715 O O . ASP A 1 94 ? -6.533 -9.332 8.142 1.00 88.44 94 ASP A O 1
ATOM 719 N N . VAL A 1 95 ? -5.649 -8.029 6.545 1.00 85.69 95 VAL A N 1
ATOM 720 C CA . VAL A 1 95 ? -6.197 -6.764 7.065 1.00 85.69 95 VAL A CA 1
ATOM 721 C C . VAL A 1 95 ? -7.712 -6.846 7.234 1.00 85.69 95 VAL A C 1
ATOM 723 O O . VAL A 1 95 ? -8.234 -6.555 8.304 1.00 85.69 95 VAL A O 1
ATOM 726 N N . VAL A 1 96 ? -8.438 -7.300 6.211 1.00 86.12 96 VAL A N 1
ATOM 727 C CA . VAL A 1 96 ? -9.902 -7.406 6.274 1.00 86.12 96 VAL A CA 1
ATOM 728 C C . VAL A 1 96 ? -10.355 -8.393 7.354 1.00 86.12 96 VAL A C 1
ATOM 730 O O . VAL A 1 96 ? -11.394 -8.168 7.972 1.00 86.12 96 VAL A O 1
ATOM 733 N N . GLN A 1 97 ? -9.614 -9.475 7.613 1.00 86.38 97 GLN A N 1
ATOM 734 C CA . GLN A 1 97 ? -9.974 -10.437 8.662 1.00 86.38 97 GLN A CA 1
ATOM 735 C C . GLN A 1 97 ? -9.935 -9.821 10.062 1.00 86.38 97 GLN A C 1
ATOM 737 O O . GLN A 1 97 ? -10.845 -10.096 10.847 1.00 86.38 97 GLN A O 1
ATOM 742 N N . ASP A 1 98 ? -8.950 -8.966 10.332 1.00 80.44 98 ASP A N 1
ATOM 743 C CA . ASP A 1 98 ? -8.745 -8.331 11.639 1.00 80.44 98 ASP A CA 1
ATOM 744 C C . ASP A 1 98 ? -9.689 -7.145 11.900 1.00 80.44 98 ASP A C 1
ATOM 746 O O . ASP A 1 98 ? -9.861 -6.720 13.043 1.00 80.44 98 ASP A O 1
ATOM 750 N N . LEU A 1 99 ? -10.324 -6.618 10.850 1.00 81.50 99 LEU A N 1
ATOM 751 C CA . LEU A 1 99 ? -11.243 -5.487 10.932 1.00 81.50 99 LEU A CA 1
ATOM 752 C C . LEU A 1 99 ? -12.686 -5.921 11.209 1.00 81.50 99 LEU A C 1
ATOM 754 O O . LEU A 1 99 ? -13.178 -6.918 10.668 1.00 81.50 99 LEU A O 1
ATOM 758 N N . ASP A 1 100 ? -13.402 -5.122 11.997 1.00 81.94 100 ASP A N 1
ATOM 759 C CA . ASP A 1 100 ? -14.852 -5.202 12.143 1.00 81.94 100 ASP A CA 1
ATOM 760 C C . ASP A 1 100 ? -15.573 -4.584 10.928 1.00 81.94 100 ASP A C 1
ATOM 762 O O . ASP A 1 100 ? -14.976 -3.917 10.085 1.00 81.94 100 ASP A O 1
ATOM 766 N N . ALA A 1 101 ? -16.876 -4.846 10.779 1.00 81.94 101 ALA A N 1
ATOM 767 C CA . ALA A 1 101 ? -17.620 -4.436 9.581 1.00 81.94 101 ALA A CA 1
ATOM 768 C C . ALA A 1 101 ? -17.557 -2.916 9.271 1.00 81.94 101 ALA A C 1
ATOM 770 O O . ALA A 1 101 ? -17.400 -2.573 8.094 1.00 81.94 101 ALA A O 1
ATOM 771 N N . PRO A 1 102 ? -17.627 -2.003 10.263 1.00 80.25 102 PRO A N 1
ATOM 772 C CA . PRO A 1 102 ? -17.423 -0.574 10.030 1.00 80.25 102 PRO A CA 1
ATOM 773 C C . PRO A 1 102 ? -16.005 -0.250 9.542 1.00 80.25 102 PRO A C 1
ATOM 775 O O . PRO A 1 102 ? -15.861 0.420 8.520 1.00 80.25 102 PRO A O 1
ATOM 778 N N . ALA A 1 103 ? -14.962 -0.775 10.196 1.00 79.81 103 ALA A N 1
ATOM 779 C CA . ALA A 1 103 ? -13.585 -0.489 9.801 1.00 79.81 103 ALA A CA 1
ATOM 780 C C . ALA A 1 103 ? -13.200 -1.126 8.458 1.00 79.81 103 ALA A C 1
ATOM 782 O O . ALA A 1 103 ? -12.377 -0.574 7.737 1.00 79.81 103 ALA A O 1
ATOM 783 N N . ARG A 1 104 ? -13.830 -2.242 8.062 1.00 84.44 104 ARG A N 1
ATOM 784 C CA . ARG A 1 104 ? -13.683 -2.798 6.703 1.00 84.44 104 ARG A CA 1
ATOM 785 C C . ARG A 1 104 ? -14.165 -1.831 5.631 1.00 84.44 104 ARG A C 1
ATOM 787 O O . ARG A 1 104 ? -13.516 -1.712 4.604 1.00 84.44 104 ARG A O 1
ATOM 794 N N . THR A 1 105 ? -15.272 -1.132 5.879 1.00 85.06 105 THR A N 1
ATOM 795 C CA . THR A 1 105 ? -15.811 -0.151 4.921 1.00 85.06 105 THR A CA 1
ATOM 796 C C . THR A 1 105 ? -14.838 1.014 4.752 1.00 85.06 105 THR A C 1
ATOM 798 O O . THR A 1 105 ? -14.498 1.378 3.632 1.00 85.06 105 THR A O 1
ATOM 801 N N . VAL A 1 106 ? -14.316 1.527 5.868 1.00 82.69 106 VAL A N 1
ATOM 802 C CA . VAL A 1 106 ? -13.258 2.549 5.886 1.00 82.69 106 VAL A CA 1
ATOM 803 C C . VAL A 1 106 ? -12.006 2.071 5.145 1.00 82.69 106 VAL A C 1
ATOM 805 O O . VAL A 1 106 ? -11.409 2.819 4.377 1.00 82.69 106 VAL A O 1
ATOM 808 N N . TRP A 1 107 ? -11.597 0.821 5.362 1.00 84.38 107 TRP A N 1
ATOM 809 C CA . TRP A 1 107 ? -10.449 0.230 4.682 1.00 84.38 107 TRP A CA 1
ATOM 810 C C . TRP A 1 107 ? -10.659 0.114 3.170 1.00 84.38 107 TRP A C 1
ATOM 812 O O . TRP A 1 107 ? -9.758 0.459 2.410 1.00 84.38 107 TRP A O 1
ATOM 822 N N . ASP A 1 108 ? -11.838 -0.322 2.727 1.00 85.94 108 ASP A N 1
ATOM 823 C CA . ASP A 1 108 ? -12.176 -0.405 1.305 1.00 85.94 108 ASP A CA 1
ATOM 824 C C . ASP A 1 108 ? -12.162 0.996 0.651 1.00 85.94 108 ASP A C 1
ATOM 826 O O . ASP A 1 108 ? -11.644 1.154 -0.457 1.00 85.94 108 ASP A O 1
ATOM 830 N N . GLU A 1 109 ? -12.665 2.028 1.343 1.00 86.19 109 GLU A N 1
ATOM 831 C CA . GLU A 1 109 ? -12.601 3.431 0.898 1.00 86.19 109 GLU A CA 1
ATOM 832 C C . GLU A 1 109 ? -11.160 3.948 0.810 1.00 86.19 109 GLU A C 1
ATOM 834 O O . GLU A 1 109 ? -10.762 4.522 -0.208 1.00 86.19 109 GLU A O 1
ATOM 839 N N . LEU A 1 110 ? -10.357 3.705 1.848 1.00 83.88 110 LEU A N 1
ATOM 840 C CA . LEU A 1 110 ? -8.943 4.070 1.883 1.00 83.88 110 LEU A CA 1
ATOM 841 C C . LEU A 1 110 ? -8.166 3.377 0.758 1.00 83.88 110 LEU A C 1
ATOM 843 O O . LEU A 1 110 ? -7.357 3.997 0.069 1.00 83.88 110 LEU A O 1
ATOM 847 N N . TYR A 1 111 ? -8.425 2.092 0.530 1.00 83.19 111 TYR A N 1
ATOM 848 C CA . TYR A 1 111 ? -7.767 1.340 -0.527 1.00 83.19 111 TYR A CA 1
ATOM 849 C C . TYR A 1 111 ? -8.192 1.822 -1.921 1.00 83.19 111 TYR A C 1
ATOM 851 O O . TYR A 1 111 ? -7.355 1.918 -2.821 1.00 83.19 111 TYR A O 1
ATOM 859 N N . ALA A 1 112 ? -9.458 2.205 -2.104 1.00 84.38 112 ALA A N 1
ATOM 860 C CA . ALA A 1 112 ? -9.911 2.856 -3.330 1.00 84.38 112 ALA A CA 1
ATOM 861 C C . ALA A 1 112 ? -9.214 4.212 -3.550 1.00 84.38 112 ALA A C 1
ATOM 863 O O . ALA A 1 112 ? -8.799 4.510 -4.673 1.00 84.38 112 ALA A O 1
ATOM 864 N N . LEU A 1 113 ? -9.022 5.004 -2.485 1.00 82.12 113 LEU A N 1
ATOM 865 C CA . LEU A 1 113 ? -8.253 6.251 -2.531 1.00 82.12 113 LEU A CA 1
ATOM 866 C C . LEU A 1 113 ? -6.805 5.988 -2.963 1.00 82.12 113 LEU A C 1
ATOM 868 O O . LEU A 1 113 ? -6.304 6.675 -3.854 1.00 82.12 113 LEU A O 1
ATOM 872 N N . PHE A 1 114 ? -6.160 4.958 -2.404 1.00 79.81 114 PHE A N 1
ATOM 873 C CA . PHE A 1 114 ? -4.813 4.550 -2.812 1.00 79.81 114 PHE A CA 1
ATOM 874 C C . PHE A 1 114 ? -4.764 4.219 -4.297 1.00 79.81 114 PHE A C 1
ATOM 876 O O . PHE A 1 114 ? -3.953 4.786 -5.021 1.00 79.81 114 PHE A O 1
ATOM 883 N N . GLN A 1 115 ? -5.664 3.364 -4.785 1.00 79.31 115 GLN A N 1
ATOM 884 C CA . GLN A 1 115 ? -5.688 2.993 -6.200 1.00 79.31 115 GLN A CA 1
ATOM 885 C C . GLN A 1 115 ? -5.906 4.195 -7.127 1.00 79.31 115 GLN A C 1
ATOM 887 O O . GLN A 1 115 ? -5.294 4.261 -8.192 1.00 79.31 115 GLN A O 1
ATOM 892 N N . ALA A 1 116 ? -6.748 5.151 -6.729 1.00 79.81 116 ALA A N 1
ATOM 893 C CA . ALA A 1 116 ? -7.012 6.350 -7.518 1.00 79.81 116 ALA A CA 1
ATOM 894 C C . ALA A 1 116 ? -5.801 7.296 -7.574 1.00 79.81 116 ALA A C 1
ATOM 896 O O . ALA A 1 116 ? -5.488 7.840 -8.633 1.00 79.81 116 ALA A O 1
ATOM 897 N N . LYS A 1 117 ? -5.119 7.490 -6.441 1.00 71.69 117 LYS A N 1
ATOM 898 C CA . LYS A 1 117 ? -4.034 8.472 -6.285 1.00 71.69 117 LYS A CA 1
ATOM 899 C C . LYS A 1 117 ? -2.665 7.940 -6.708 1.00 71.69 117 LYS A C 1
ATOM 901 O O . LYS A 1 117 ? -1.800 8.702 -7.125 1.00 71.69 117 LYS A O 1
ATOM 906 N N . MET A 1 118 ? -2.469 6.627 -6.675 1.00 68.94 118 MET A N 1
ATOM 907 C CA . MET A 1 118 ? -1.187 6.002 -6.999 1.00 68.94 118 MET A CA 1
ATOM 908 C C . MET A 1 118 ? -0.831 5.958 -8.483 1.00 68.94 118 MET A C 1
ATOM 910 O O . MET A 1 118 ? 0.342 5.803 -8.817 1.00 68.94 118 MET A O 1
ATOM 914 N N . ALA A 1 119 ? -1.798 6.161 -9.376 1.00 61.97 119 ALA A N 1
ATOM 915 C CA . ALA A 1 119 ? -1.547 6.124 -10.813 1.00 61.97 119 ALA A CA 1
ATOM 916 C C . ALA A 1 119 ? -0.572 7.222 -11.305 1.00 61.97 119 ALA A C 1
ATOM 918 O O . ALA A 1 119 ? -0.046 7.107 -12.415 1.00 61.97 119 ALA A O 1
ATOM 919 N N . ILE A 1 120 ? -0.319 8.274 -10.512 1.00 58.28 120 ILE A N 1
ATOM 920 C CA . ILE A 1 120 ? 0.254 9.545 -10.999 1.00 58.28 120 ILE A CA 1
ATOM 921 C C . ILE A 1 120 ? 1.605 9.915 -10.347 1.00 58.28 120 ILE A C 1
ATOM 923 O O . ILE A 1 120 ? 2.235 10.867 -10.781 1.00 58.28 120 ILE A O 1
ATOM 927 N N . ASP A 1 121 ? 2.139 9.074 -9.456 1.00 65.00 121 ASP A N 1
ATOM 928 C CA . ASP A 1 121 ? 3.193 9.403 -8.475 1.00 65.00 121 ASP A CA 1
ATOM 929 C C . ASP A 1 121 ? 2.593 10.124 -7.259 1.00 65.00 121 ASP A C 1
ATOM 931 O O . ASP A 1 121 ? 1.959 11.168 -7.382 1.00 65.00 121 ASP A O 1
ATOM 935 N N . LEU A 1 122 ? 2.759 9.515 -6.080 1.00 68.94 122 LEU A N 1
ATOM 936 C CA . LEU A 1 122 ? 2.244 10.055 -4.824 1.00 68.94 122 LEU A CA 1
ATOM 937 C C . LEU A 1 122 ? 2.963 11.375 -4.538 1.00 68.94 122 LEU A C 1
ATOM 939 O O . LEU A 1 122 ? 4.183 11.381 -4.360 1.00 68.94 122 LEU A O 1
ATOM 943 N N . THR A 1 123 ? 2.226 12.478 -4.497 1.00 78.75 123 THR A N 1
ATOM 944 C CA . THR A 1 123 ? 2.782 13.744 -4.016 1.00 78.75 123 THR A CA 1
ATOM 945 C C . THR A 1 123 ? 2.861 13.735 -2.489 1.00 78.75 123 THR A C 1
ATOM 947 O O . THR A 1 123 ? 2.153 12.974 -1.826 1.00 78.75 123 THR A O 1
ATOM 950 N N . ASP A 1 124 ? 3.682 14.613 -1.910 1.00 80.06 124 ASP A N 1
ATOM 951 C CA . ASP A 1 124 ? 3.739 14.801 -0.450 1.00 80.06 124 ASP A CA 1
ATOM 952 C C . ASP A 1 124 ? 2.358 15.175 0.132 1.00 80.06 124 ASP A C 1
ATOM 954 O O . ASP A 1 124 ? 2.030 14.842 1.273 1.00 80.06 124 ASP A O 1
ATOM 958 N N . GLU A 1 125 ? 1.517 15.840 -0.666 1.00 83.44 125 GLU A N 1
ATOM 959 C CA . GLU A 1 125 ? 0.148 16.197 -0.295 1.00 83.44 125 GLU A CA 1
ATOM 960 C C . GLU A 1 125 ? -0.780 14.975 -0.290 1.00 83.44 125 GLU A C 1
ATOM 962 O O . GLU A 1 125 ? -1.550 14.800 0.653 1.00 83.44 125 GLU A O 1
ATOM 967 N N . ASP A 1 126 ? -0.642 14.070 -1.264 1.00 78.62 126 ASP A N 1
ATOM 968 C CA . ASP A 1 126 ? -1.360 12.789 -1.261 1.00 78.62 126 ASP A CA 1
ATOM 969 C C . ASP A 1 126 ? -0.923 11.911 -0.089 1.00 78.62 126 ASP A C 1
ATOM 971 O O . ASP A 1 126 ? -1.756 11.270 0.550 1.00 78.62 126 ASP A O 1
ATOM 975 N N . GLN A 1 127 ?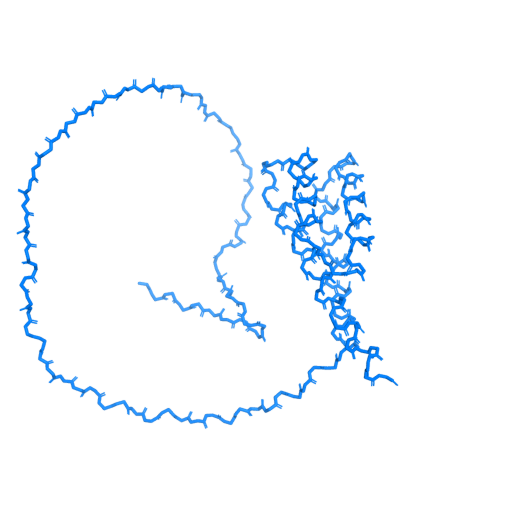 0.374 11.907 0.232 1.00 79.31 127 GLN A N 1
ATOM 976 C CA . GLN A 1 127 ? 0.880 11.208 1.405 1.00 79.31 127 GLN A CA 1
ATOM 977 C C . GLN A 1 127 ? 0.262 11.785 2.683 1.00 79.31 127 GLN A C 1
ATOM 979 O O . GLN A 1 127 ? -0.284 11.033 3.484 1.00 79.31 127 GLN A O 1
ATOM 984 N N . SER A 1 128 ? 0.257 13.109 2.838 1.00 84.75 128 SER A N 1
ATOM 985 C CA . SER A 1 128 ? -0.343 13.781 3.997 1.00 84.75 128 SER A CA 1
ATOM 986 C C . SER A 1 128 ? -1.848 13.503 4.121 1.00 84.75 128 SER A C 1
ATOM 988 O O . SER A 1 128 ? -2.364 13.317 5.223 1.00 84.75 128 SER A O 1
ATOM 990 N N . GLU A 1 129 ? -2.572 13.445 2.999 1.00 84.31 129 GLU A N 1
ATOM 991 C CA . GLU A 1 129 ? -3.999 13.114 2.970 1.00 84.31 129 GLU A CA 1
ATOM 992 C C . GLU A 1 129 ? -4.260 11.667 3.406 1.00 84.31 129 GLU A C 1
ATOM 994 O O . GLU A 1 129 ? -5.158 11.419 4.213 1.00 84.31 129 GLU A O 1
ATOM 999 N N . ILE A 1 130 ? -3.445 10.734 2.914 1.00 82.94 130 ILE A N 1
ATOM 1000 C CA . ILE A 1 130 ? -3.486 9.318 3.285 1.00 82.94 130 ILE A CA 1
ATOM 1001 C C . ILE A 1 130 ? -3.190 9.140 4.773 1.00 82.94 130 ILE A C 1
ATOM 1003 O O . ILE A 1 130 ? -3.940 8.453 5.463 1.00 82.94 130 ILE A O 1
ATOM 1007 N N . GLU A 1 131 ? -2.130 9.772 5.275 1.00 84.25 131 GLU A N 1
ATOM 1008 C CA . GLU A 1 131 ? -1.755 9.719 6.688 1.00 84.25 131 GLU A CA 1
ATOM 1009 C C . GLU A 1 131 ? -2.887 10.253 7.563 1.00 84.25 131 GLU A C 1
ATOM 1011 O O . GLU A 1 131 ? -3.321 9.579 8.498 1.00 84.25 131 GLU A O 1
ATOM 1016 N N . ARG A 1 132 ? -3.436 11.421 7.214 1.00 85.81 132 ARG A N 1
ATOM 1017 C CA . ARG A 1 132 ? -4.573 12.002 7.927 1.00 85.81 132 ARG A CA 1
ATOM 1018 C C . ARG A 1 132 ? -5.771 11.056 7.948 1.00 85.81 132 ARG A C 1
ATOM 1020 O O . ARG A 1 132 ? -6.327 10.831 9.015 1.00 85.81 132 ARG A O 1
ATOM 1027 N N . TYR A 1 133 ? -6.148 10.475 6.809 1.00 82.81 133 TYR A N 1
ATOM 1028 C CA . TYR A 1 133 ? -7.286 9.554 6.753 1.00 82.81 133 TYR A CA 1
ATOM 1029 C C . TYR A 1 133 ? -7.032 8.294 7.594 1.00 82.81 133 TYR A C 1
ATOM 1031 O O . TYR A 1 133 ? -7.917 7.850 8.320 1.00 82.81 133 TYR A O 1
ATOM 1039 N N . VAL A 1 134 ? -5.816 7.741 7.555 1.00 81.75 134 VAL A N 1
ATOM 1040 C CA . VAL A 1 134 ? -5.418 6.591 8.382 1.00 81.75 134 VAL A CA 1
ATOM 1041 C C . VAL A 1 134 ? -5.541 6.913 9.872 1.00 81.75 134 VAL A C 1
ATOM 1043 O O . VAL A 1 134 ? -6.133 6.125 10.603 1.00 81.75 134 VAL A O 1
ATOM 1046 N N . PHE A 1 135 ? -5.038 8.065 10.324 1.00 80.88 135 PHE A N 1
ATOM 1047 C CA . PHE A 1 135 ? -5.093 8.449 11.739 1.00 80.88 135 PHE A CA 1
ATOM 1048 C C . PHE A 1 135 ? -6.484 8.891 12.212 1.00 80.88 135 PHE A C 1
ATOM 1050 O O . PHE A 1 135 ? -6.798 8.727 13.388 1.00 80.88 135 PHE A O 1
ATOM 1057 N N . GLU A 1 136 ? -7.315 9.453 11.332 1.00 85.12 136 GLU A N 1
ATOM 1058 C CA . GLU A 1 136 ? -8.680 9.868 11.675 1.00 85.12 136 GLU A CA 1
ATOM 1059 C C . GLU A 1 136 ? -9.659 8.691 11.706 1.00 85.12 136 GLU A C 1
ATOM 1061 O O . GLU A 1 136 ? -10.583 8.689 12.520 1.00 85.12 136 GLU A O 1
ATOM 1066 N N . GLN A 1 137 ? -9.487 7.714 10.811 1.00 79.81 137 GLN A N 1
ATOM 1067 C CA . GLN A 1 137 ? -10.491 6.675 10.581 1.00 79.81 137 GLN A CA 1
ATOM 1068 C C . GLN A 1 137 ? -10.119 5.307 11.158 1.00 79.81 137 GLN A C 1
ATOM 1070 O O . GLN A 1 137 ? -11.013 4.492 11.397 1.00 79.81 137 GLN A O 1
ATOM 1075 N N . LEU A 1 138 ? -8.831 5.027 11.391 1.00 75.62 138 LEU A N 1
ATOM 1076 C CA . LEU A 1 138 ? -8.404 3.780 12.024 1.00 75.62 138 LEU A CA 1
ATOM 1077 C C . LEU A 1 138 ? -8.123 3.983 13.519 1.00 75.62 138 LEU A 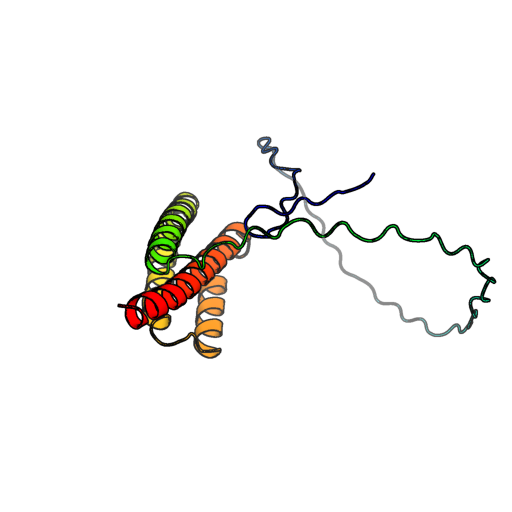C 1
ATOM 1079 O O . LEU A 1 138 ? -7.615 5.031 13.919 1.00 75.62 138 LEU A O 1
ATOM 1083 N N . PRO A 1 139 ? -8.404 2.973 14.364 1.00 76.50 139 PRO A N 1
ATOM 1084 C CA . PRO A 1 139 ? -8.057 3.030 15.778 1.00 76.50 139 PRO A CA 1
ATOM 1085 C C . PRO A 1 139 ? -6.543 3.184 15.937 1.00 76.50 139 PRO A C 1
ATOM 1087 O O . PRO A 1 139 ? -5.776 2.333 15.476 1.00 76.50 139 PRO A O 1
ATOM 1090 N N . THR A 1 140 ? -6.103 4.248 16.608 1.00 76.38 140 THR A N 1
ATOM 1091 C CA . THR A 1 140 ? -4.669 4.510 16.829 1.00 76.38 140 THR A CA 1
ATOM 1092 C C . THR A 1 140 ? -4.029 3.476 17.754 1.00 76.38 140 THR A C 1
ATOM 1094 O O . THR A 1 140 ? -2.817 3.265 17.715 1.00 76.38 140 THR A O 1
ATOM 1097 N N . GLU A 1 141 ? -4.845 2.757 18.529 1.00 77.31 141 GLU A N 1
ATOM 1098 C CA . GLU A 1 141 ? -4.423 1.627 19.351 1.00 77.31 141 GLU A CA 1
ATOM 1099 C C . GLU A 1 141 ? -4.041 0.397 18.511 1.00 77.31 141 GLU A C 1
ATOM 1101 O O . GLU A 1 141 ? -3.335 -0.489 18.995 1.00 77.31 141 GLU A O 1
ATOM 1106 N N . SE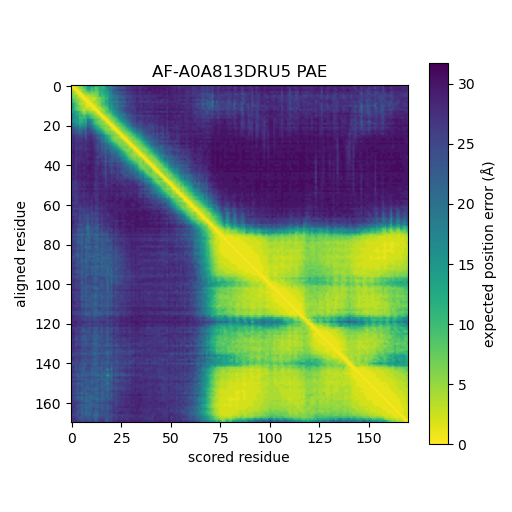R A 1 142 ? -4.474 0.336 17.246 1.00 76.88 142 SER A N 1
ATOM 1107 C CA . SER A 1 142 ? -4.195 -0.771 16.330 1.00 76.88 142 SER A CA 1
ATOM 1108 C C . SER A 1 142 ? -2.952 -0.489 15.481 1.00 76.88 142 SER A C 1
ATOM 1110 O O . SER A 1 142 ? -3.000 -0.348 14.259 1.00 76.88 142 SER A O 1
ATOM 1112 N N . THR A 1 143 ? -1.798 -0.403 16.143 1.00 81.62 143 THR A N 1
ATOM 1113 C CA . THR A 1 143 ? -0.504 -0.133 15.491 1.00 81.62 143 THR A CA 1
ATOM 1114 C C . THR A 1 143 ? -0.138 -1.176 14.432 1.00 81.62 143 THR A C 1
ATOM 1116 O O . THR A 1 143 ? 0.434 -0.824 13.401 1.00 81.62 143 THR A O 1
ATOM 1119 N N . ASP A 1 144 ? -0.514 -2.442 14.639 1.00 82.81 144 ASP A N 1
ATOM 1120 C CA . ASP A 1 144 ? -0.319 -3.523 13.663 1.00 82.81 144 ASP A CA 1
ATOM 1121 C C . ASP A 1 144 ? -1.123 -3.286 12.377 1.00 82.81 144 ASP A C 1
ATOM 1123 O O . ASP A 1 144 ? -0.596 -3.417 11.273 1.00 82.81 144 ASP A O 1
ATOM 1127 N N . LEU A 1 145 ? -2.380 -2.858 12.509 1.00 81.69 145 LEU A N 1
ATOM 1128 C CA . LEU A 1 145 ? -3.232 -2.525 11.372 1.00 81.69 145 LEU A CA 1
ATOM 1129 C C . LEU A 1 145 ? -2.656 -1.353 10.578 1.00 81.69 145 LEU A C 1
ATOM 1131 O O . LEU A 1 145 ? -2.525 -1.452 9.360 1.00 81.69 145 LEU A O 1
ATOM 1135 N N . ILE A 1 146 ? -2.269 -0.275 11.264 1.00 82.69 146 ILE A N 1
ATOM 1136 C CA . ILE A 1 146 ? -1.629 0.889 10.638 1.00 82.69 146 ILE A CA 1
ATOM 1137 C C . ILE A 1 146 ? -0.376 0.439 9.873 1.00 82.69 146 ILE A C 1
ATOM 1139 O O . ILE A 1 146 ? -0.188 0.789 8.708 1.00 82.69 146 ILE A O 1
ATOM 1143 N N . TRP A 1 147 ? 0.454 -0.413 10.477 1.00 86.31 147 TRP A N 1
ATOM 1144 C CA . TRP A 1 147 ? 1.646 -0.943 9.820 1.00 86.31 147 TRP A CA 1
ATOM 1145 C C . TRP A 1 147 ? 1.317 -1.796 8.584 1.00 86.31 147 TRP A C 1
ATOM 1147 O O . TRP A 1 147 ? 1.948 -1.639 7.534 1.00 86.31 147 TRP A O 1
ATOM 1157 N N . LYS A 1 148 ? 0.293 -2.657 8.661 1.00 86.25 148 LYS A N 1
ATOM 1158 C CA . LYS A 1 148 ? -0.202 -3.442 7.519 1.00 86.25 148 LYS A CA 1
ATOM 1159 C C . LYS A 1 148 ? -0.704 -2.541 6.387 1.00 86.25 148 LYS A C 1
ATOM 1161 O O . LYS A 1 148 ? -0.370 -2.808 5.233 1.00 86.25 148 LYS A O 1
ATOM 1166 N N . VAL A 1 149 ? -1.421 -1.459 6.698 1.00 84.00 149 VAL A N 1
ATOM 1167 C CA . VAL A 1 149 ? -1.880 -0.452 5.725 1.00 84.00 149 VAL A CA 1
ATOM 1168 C C . VAL A 1 149 ? -0.701 0.157 4.962 1.00 84.00 149 VAL A C 1
ATOM 1170 O O . VAL A 1 149 ? -0.666 0.097 3.731 1.00 84.00 149 VAL A O 1
ATOM 1173 N N . TYR A 1 150 ? 0.312 0.668 5.669 1.00 85.00 150 TYR A N 1
ATOM 1174 C CA . TYR A 1 150 ? 1.503 1.239 5.025 1.00 85.00 150 TYR A CA 1
ATOM 1175 C C . TYR A 1 150 ? 2.285 0.213 4.210 1.00 85.00 150 TYR A C 1
ATOM 1177 O O . TYR A 1 150 ? 2.871 0.545 3.175 1.00 85.00 150 TYR A O 1
ATOM 1185 N N . LYS A 1 151 ? 2.295 -1.044 4.656 1.00 89.38 151 LYS A N 1
ATOM 1186 C CA . LYS A 1 151 ? 2.925 -2.138 3.923 1.00 89.38 151 LYS A CA 1
ATOM 1187 C C . LYS A 1 151 ? 2.189 -2.445 2.619 1.00 89.38 151 LYS A C 1
ATOM 1189 O O . LYS A 1 151 ? 2.854 -2.649 1.605 1.00 89.38 151 LYS A O 1
ATOM 1194 N N . VAL A 1 152 ? 0.851 -2.447 2.611 1.00 88.69 152 VAL A N 1
ATOM 1195 C CA . VAL A 1 152 ? 0.064 -2.559 1.369 1.00 88.69 152 VAL A CA 1
ATOM 1196 C C . VAL A 1 152 ? 0.421 -1.409 0.429 1.00 88.69 152 VAL A C 1
ATOM 1198 O O . VAL A 1 152 ? 0.765 -1.671 -0.720 1.00 88.69 152 VAL A O 1
ATOM 1201 N N . LEU A 1 153 ? 0.440 -0.168 0.927 1.00 85.25 153 LEU A N 1
ATOM 1202 C CA . LEU A 1 153 ? 0.784 1.019 0.135 1.00 85.25 153 LEU A CA 1
ATOM 1203 C C . LEU A 1 153 ? 2.168 0.897 -0.529 1.00 85.25 153 LEU A C 1
ATOM 1205 O O . LEU A 1 153 ? 2.310 1.115 -1.730 1.00 85.25 153 LEU A O 1
ATOM 1209 N N . HIS A 1 154 ? 3.188 0.473 0.219 1.00 87.06 154 HIS A N 1
ATOM 1210 C CA . HIS A 1 154 ? 4.530 0.267 -0.334 1.00 87.06 154 HIS A CA 1
ATOM 1211 C C . HIS A 1 154 ? 4.569 -0.826 -1.411 1.00 87.06 154 HIS A C 1
ATOM 1213 O O . HIS A 1 154 ? 5.239 -0.670 -2.433 1.00 87.06 154 HIS A O 1
ATOM 1219 N N . LEU A 1 155 ? 3.860 -1.940 -1.201 1.00 90.75 155 LEU A N 1
ATOM 1220 C CA . LEU A 1 155 ? 3.811 -3.033 -2.176 1.00 90.75 155 LEU A CA 1
ATOM 1221 C C . LEU A 1 155 ? 3.088 -2.622 -3.460 1.00 90.75 155 LEU A C 1
ATOM 1223 O O . LEU A 1 155 ? 3.504 -3.017 -4.548 1.00 90.75 155 LEU A O 1
ATOM 1227 N N . GLU A 1 156 ? 2.031 -1.822 -3.339 1.00 88.19 156 GLU A N 1
ATOM 1228 C CA . GLU A 1 156 ? 1.327 -1.213 -4.465 1.00 88.19 156 GLU A CA 1
ATOM 1229 C C . GLU A 1 156 ? 2.272 -0.316 -5.282 1.00 88.19 156 GLU A C 1
ATOM 1231 O O . GLU A 1 156 ? 2.294 -0.400 -6.511 1.00 88.19 156 GLU A O 1
ATOM 1236 N N . GLN A 1 157 ? 3.115 0.484 -4.615 1.00 86.12 157 GLN A N 1
ATOM 1237 C CA . GLN A 1 157 ? 4.018 1.426 -5.290 1.00 86.12 157 GLN A CA 1
ATOM 1238 C C . GLN A 1 157 ? 5.105 0.659 -6.034 1.00 86.12 157 GLN A C 1
ATOM 1240 O O . GLN A 1 157 ? 5.432 0.952 -7.184 1.00 86.12 157 GLN A O 1
ATOM 1245 N N . GLU A 1 158 ? 5.636 -0.378 -5.389 1.00 89.81 158 GLU A N 1
ATOM 1246 C CA . GLU A 1 158 ? 6.603 -1.274 -6.002 1.00 89.81 158 GLU A CA 1
ATOM 1247 C C . GLU A 1 158 ? 6.002 -2.008 -7.203 1.00 89.81 158 GLU A C 1
ATOM 1249 O O . GLU A 1 158 ? 6.638 -2.094 -8.255 1.00 89.81 158 GLU A O 1
ATOM 1254 N N . ARG A 1 159 ? 4.757 -2.485 -7.093 1.00 90.62 159 ARG A N 1
ATOM 1255 C CA . ARG A 1 159 ? 4.054 -3.126 -8.208 1.00 90.62 159 ARG A CA 1
ATOM 1256 C C . ARG A 1 159 ? 3.939 -2.174 -9.391 1.00 90.62 159 ARG A C 1
ATOM 1258 O O . ARG A 1 159 ? 4.234 -2.600 -10.504 1.00 90.62 159 ARG A O 1
ATOM 1265 N N . ASP A 1 160 ? 3.543 -0.925 -9.168 1.00 87.75 160 ASP A N 1
ATOM 1266 C CA . ASP A 1 160 ? 3.415 0.071 -10.236 1.00 87.75 160 ASP A CA 1
ATOM 1267 C C . ASP A 1 160 ? 4.758 0.371 -10.908 1.00 87.75 160 ASP A C 1
ATOM 1269 O O . ASP A 1 160 ? 4.832 0.423 -12.139 1.00 87.75 160 ASP A O 1
ATOM 1273 N N . ARG A 1 161 ? 5.850 0.456 -10.136 1.00 87.81 161 ARG A N 1
ATOM 1274 C CA . ARG A 1 161 ? 7.209 0.569 -10.695 1.00 87.81 161 ARG A CA 1
ATOM 1275 C C . ARG A 1 161 ? 7.544 -0.605 -11.619 1.00 87.81 161 ARG A C 1
ATOM 1277 O O . ARG A 1 161 ? 7.982 -0.390 -12.751 1.00 87.81 161 ARG A O 1
ATOM 1284 N N . TRP A 1 162 ? 7.303 -1.841 -11.178 1.00 91.12 162 TRP A N 1
ATOM 1285 C CA . TRP A 1 162 ? 7.546 -3.033 -12.002 1.00 91.12 162 TRP A CA 1
ATOM 1286 C C . TRP A 1 162 ? 6.607 -3.142 -13.201 1.00 91.12 162 TRP A C 1
ATOM 1288 O O . TRP A 1 162 ? 7.030 -3.607 -14.257 1.00 91.12 162 TRP A O 1
ATOM 1298 N N . GLN A 1 163 ? 5.358 -2.697 -13.065 1.00 90.50 163 GLN A N 1
ATOM 1299 C CA . GLN A 1 163 ? 4.377 -2.674 -14.146 1.00 90.50 163 GLN A CA 1
ATOM 1300 C C . GLN A 1 163 ? 4.840 -1.740 -15.271 1.00 90.50 163 GLN A C 1
ATOM 1302 O O . GLN A 1 163 ? 4.892 -2.169 -16.423 1.00 90.50 163 GLN A O 1
ATOM 1307 N N . ARG A 1 164 ? 5.293 -0.523 -14.938 1.00 88.88 164 ARG A N 1
ATOM 1308 C CA . ARG A 1 164 ? 5.866 0.422 -15.913 1.00 88.88 164 ARG A CA 1
ATOM 1309 C C . ARG A 1 164 ? 7.104 -0.159 -16.609 1.00 88.88 164 ARG A C 1
ATOM 1311 O O . ARG A 1 164 ? 7.241 -0.037 -17.824 1.00 88.88 164 ARG A O 1
ATOM 1318 N N . LEU A 1 165 ? 7.984 -0.848 -15.874 1.00 89.31 165 LEU A N 1
ATOM 1319 C CA . LEU A 1 165 ? 9.142 -1.541 -16.463 1.00 89.31 165 LEU A CA 1
ATOM 1320 C C . LEU A 1 165 ? 8.729 -2.684 -17.402 1.00 89.31 165 LEU A C 1
ATOM 1322 O O . LEU A 1 165 ? 9.340 -2.868 -18.455 1.00 89.31 165 LEU A O 1
ATOM 1326 N N . ALA A 1 166 ? 7.701 -3.451 -17.032 1.00 89.44 166 ALA A N 1
ATOM 1327 C CA . ALA A 1 166 ? 7.180 -4.550 -17.839 1.00 89.44 166 ALA A CA 1
ATOM 1328 C C . ALA A 1 166 ? 6.526 -4.062 -19.140 1.00 89.44 166 ALA A C 1
ATOM 1330 O O . ALA A 1 166 ? 6.644 -4.740 -20.161 1.00 89.44 166 ALA A O 1
ATOM 1331 N N . GLU A 1 167 ? 5.861 -2.907 -19.101 1.00 89.19 167 GLU A N 1
ATOM 1332 C CA . GLU A 1 167 ? 5.268 -2.239 -20.265 1.00 89.19 167 GLU A CA 1
ATOM 1333 C C . GLU A 1 167 ? 6.330 -1.614 -21.172 1.00 89.19 167 GLU A C 1
ATOM 1335 O O . GLU A 1 167 ? 6.243 -1.751 -22.385 1.00 89.19 167 GLU A O 1
ATOM 1340 N N . ALA A 1 168 ? 7.373 -1.002 -20.603 1.00 87.00 168 ALA A N 1
ATOM 1341 C CA . ALA A 1 168 ? 8.474 -0.417 -21.370 1.00 87.00 168 ALA A CA 1
ATOM 1342 C C . ALA A 1 168 ? 9.389 -1.459 -22.046 1.00 87.00 168 ALA A C 1
ATOM 1344 O O . ALA A 1 168 ? 10.137 -1.120 -22.961 1.00 87.00 168 ALA A O 1
ATOM 1345 N N . SER A 1 169 ? 9.362 -2.712 -21.578 1.00 80.75 169 SER A N 1
ATOM 1346 C CA . SER A 1 169 ? 10.196 -3.813 -22.090 1.00 80.75 169 SER A CA 1
ATOM 1347 C C . SER A 1 169 ? 9.476 -4.722 -23.100 1.00 80.75 169 SER A C 1
ATOM 1349 O O . SER A 1 169 ? 10.075 -5.699 -23.555 1.00 80.75 169 SER A O 1
ATOM 1351 N N . GLY A 1 170 ? 8.192 -4.470 -23.379 1.00 64.44 170 GLY A N 1
ATOM 1352 C CA . GLY A 1 170 ? 7.346 -5.259 -24.286 1.00 64.44 170 GLY A CA 1
ATOM 1353 C C . GLY A 1 170 ? 7.177 -4.609 -25.648 1.00 64.44 170 GLY A C 1
ATOM 1354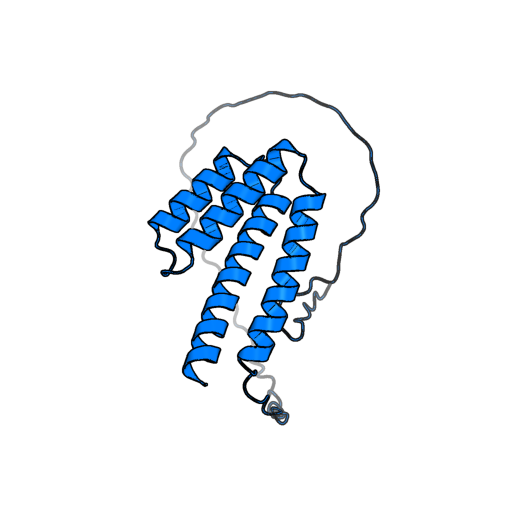 O O . GLY A 1 170 ? 7.040 -5.385 -26.619 1.00 64.44 170 GLY A O 1
#

pLDDT: mean 70.43, std 17.5, range [34.19, 94.88]

Organism: Polarella glacialis (NCBI:txid89957)

Sequence (170 aa):
MRLTAKLDSDGLLCDAEVWHVGPRGAPLGLGQGDPPEVEEEVGVDEEEPRALPVPEKEPVLPEPLRLPTKTRAAPDPRAQVARLKAQISRLYADVVQDLDAPARTVWDELYALFQAKMAIDLTDEDQSEIERYVFEQLPTESTDLIWKVYKVLHLEQERDRWQRLAEASG